Protein AF-A0A6P2XTN7-F1 (afdb_monomer)

Structure (mmCIF, N/CA/C/O backbone):
data_AF-A0A6P2XTN7-F1
#
_entry.id   AF-A0A6P2XTN7-F1
#
loop_
_atom_site.group_PDB
_atom_site.id
_atom_site.type_symbol
_atom_site.label_atom_id
_atom_site.label_alt_id
_atom_site.label_comp_id
_atom_site.label_asym_id
_atom_site.label_entity_id
_atom_site.label_seq_id
_atom_site.pdbx_PDB_ins_code
_atom_site.Cartn_x
_atom_site.Cartn_y
_atom_site.Cartn_z
_atom_site.occupancy
_atom_sit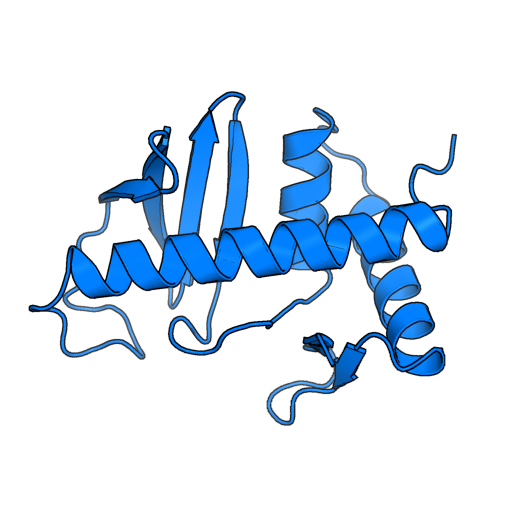e.B_iso_or_equiv
_atom_site.auth_seq_id
_atom_site.auth_comp_id
_atom_site.auth_asym_id
_atom_site.auth_atom_id
_atom_site.pdbx_PDB_model_num
ATOM 1 N N . MET A 1 1 ? 23.033 6.873 -8.590 1.00 44.41 1 MET A N 1
ATOM 2 C CA . MET A 1 1 ? 23.095 5.451 -9.003 1.00 44.41 1 MET A CA 1
ATOM 3 C C . MET A 1 1 ? 21.650 5.044 -9.211 1.00 44.41 1 MET A C 1
ATOM 5 O O . MET A 1 1 ? 20.922 5.198 -8.242 1.00 44.41 1 MET A O 1
ATOM 9 N N . PRO A 1 2 ? 21.196 4.665 -10.418 1.00 51.44 2 PRO A N 1
ATOM 10 C CA . PRO A 1 2 ? 19.772 4.425 -10.622 1.00 51.44 2 PRO A CA 1
ATOM 11 C C . PRO A 1 2 ? 19.396 3.177 -9.816 1.00 51.44 2 PRO A C 1
ATOM 13 O O . PRO A 1 2 ? 19.853 2.078 -10.123 1.00 51.44 2 PRO A O 1
ATOM 16 N N . LEU A 1 3 ? 18.641 3.364 -8.732 1.00 53.38 3 LEU A N 1
ATOM 17 C CA . LEU A 1 3 ? 18.201 2.300 -7.814 1.00 53.38 3 LEU A CA 1
ATOM 18 C C . LEU A 1 3 ? 17.262 1.286 -8.500 1.00 53.38 3 LEU A C 1
ATOM 20 O O . LEU A 1 3 ? 17.000 0.207 -7.968 1.00 53.38 3 LEU A O 1
ATOM 24 N N . LEU A 1 4 ? 16.810 1.613 -9.712 1.00 59.41 4 LEU A N 1
ATOM 25 C CA . LEU A 1 4 ? 15.792 0.921 -10.491 1.00 59.41 4 LEU A CA 1
ATOM 26 C C . LEU A 1 4 ? 16.395 0.223 -11.720 1.00 59.41 4 LEU A C 1
ATOM 28 O O . LEU A 1 4 ? 16.004 0.461 -12.858 1.00 59.41 4 LEU A O 1
ATOM 32 N N . ILE A 1 5 ? 17.371 -0.660 -11.508 1.00 57.78 5 ILE A N 1
ATOM 33 C CA . ILE A 1 5 ? 17.686 -1.674 -12.524 1.00 57.78 5 ILE A CA 1
ATOM 34 C C . ILE A 1 5 ? 16.483 -2.636 -12.565 1.00 57.78 5 ILE A C 1
ATOM 36 O O . ILE A 1 5 ? 15.971 -3.011 -11.521 1.00 57.78 5 ILE A O 1
ATOM 40 N N . HIS A 1 6 ? 15.992 -3.056 -13.734 1.00 55.59 6 HIS A N 1
ATOM 41 C CA . HIS A 1 6 ? 14.718 -3.801 -13.838 1.00 55.59 6 HIS A CA 1
ATOM 42 C C . HIS A 1 6 ? 14.570 -5.009 -12.882 1.00 55.59 6 HIS A C 1
ATOM 44 O O . HIS A 1 6 ? 13.487 -5.230 -12.337 1.00 55.59 6 HIS A O 1
ATOM 50 N N . GLU A 1 7 ? 15.646 -5.763 -12.621 1.00 57.00 7 GLU A N 1
ATOM 51 C CA . GLU A 1 7 ? 15.629 -6.866 -11.645 1.00 57.00 7 GLU A CA 1
ATOM 52 C C . GLU A 1 7 ? 15.461 -6.389 -10.190 1.00 57.00 7 GLU A C 1
ATOM 54 O O . GLU A 1 7 ? 14.824 -7.079 -9.392 1.00 57.00 7 GLU A O 1
ATOM 59 N N . SER A 1 8 ? 15.967 -5.203 -9.827 1.00 78.81 8 SER A N 1
ATOM 60 C CA . SER A 1 8 ? 15.715 -4.616 -8.505 1.00 78.81 8 SER A CA 1
ATOM 61 C C . SER A 1 8 ? 14.269 -4.138 -8.377 1.00 78.81 8 SER A C 1
ATOM 63 O O . SER A 1 8 ? 13.658 -4.347 -7.329 1.00 78.81 8 SER A O 1
ATOM 65 N N . PHE A 1 9 ? 13.676 -3.593 -9.445 1.00 88.19 9 PHE A N 1
ATOM 66 C CA . PHE A 1 9 ? 12.298 -3.100 -9.399 1.00 88.19 9 PHE A CA 1
ATOM 67 C C . PHE A 1 9 ? 11.252 -4.214 -9.281 1.00 88.19 9 PHE A C 1
ATOM 69 O O . PHE A 1 9 ? 10.329 -4.101 -8.478 1.00 88.19 9 PHE A O 1
ATOM 76 N N . SER A 1 10 ? 11.403 -5.319 -10.020 1.00 90.56 10 SER A N 1
ATOM 77 C CA . SER A 1 10 ? 10.471 -6.451 -9.907 1.00 90.56 10 SER A CA 1
ATOM 78 C C . SER A 1 10 ? 10.438 -7.007 -8.481 1.00 90.56 10 SER A C 1
ATOM 80 O O . SER A 1 10 ? 9.365 -7.249 -7.933 1.00 90.56 10 SER A O 1
ATOM 82 N N . ASN A 1 11 ? 11.604 -7.166 -7.847 1.00 92.31 11 ASN A N 1
ATOM 83 C CA . ASN A 1 11 ? 11.682 -7.619 -6.458 1.00 92.31 11 ASN A CA 1
ATOM 84 C C . ASN A 1 11 ? 11.015 -6.627 -5.495 1.00 92.31 11 ASN A C 1
ATOM 86 O O . ASN A 1 11 ? 10.264 -7.051 -4.619 1.00 92.31 11 ASN A O 1
ATOM 90 N N . LEU A 1 12 ? 11.223 -5.321 -5.698 1.00 93.44 12 LEU A N 1
ATOM 91 C CA . LEU A 1 12 ? 10.559 -4.272 -4.918 1.00 93.44 12 LEU A CA 1
ATOM 92 C C . LEU A 1 12 ? 9.033 -4.311 -5.065 1.00 93.44 12 LEU A C 1
ATOM 94 O O . LEU A 1 12 ? 8.326 -4.178 -4.069 1.00 93.44 12 LEU A O 1
ATOM 98 N N . LEU A 1 13 ? 8.514 -4.543 -6.275 1.00 94.94 13 LEU A N 1
ATOM 99 C CA . LEU A 1 13 ? 7.076 -4.701 -6.508 1.00 94.94 13 LEU A CA 1
ATOM 100 C C . LEU A 1 13 ? 6.506 -5.908 -5.760 1.00 94.94 13 LEU A C 1
ATOM 102 O O . LEU A 1 13 ? 5.489 -5.779 -5.079 1.00 94.94 13 LEU A O 1
ATOM 106 N N . HIS A 1 14 ? 7.156 -7.070 -5.873 1.00 95.69 14 HIS A N 1
ATOM 107 C CA . HIS A 1 14 ? 6.732 -8.279 -5.166 1.00 95.69 14 HIS A CA 1
ATOM 108 C C . HIS A 1 14 ? 6.746 -8.078 -3.649 1.00 95.69 14 HIS A C 1
ATOM 110 O O . HIS A 1 14 ? 5.811 -8.496 -2.966 1.00 95.69 14 HIS A O 1
ATOM 116 N N . GLU A 1 15 ? 7.775 -7.416 -3.125 1.00 95.12 15 GLU A N 1
ATOM 117 C CA . GLU A 1 15 ? 7.888 -7.118 -1.701 1.00 95.12 15 GLU A CA 1
ATOM 118 C C . GLU A 1 15 ? 6.787 -6.164 -1.224 1.00 95.12 15 GLU A C 1
ATOM 120 O O . GLU A 1 15 ? 6.090 -6.476 -0.255 1.00 95.12 15 GLU A O 1
ATOM 125 N N . TYR A 1 16 ? 6.580 -5.048 -1.932 1.00 96.19 16 TYR A N 1
ATOM 126 C CA . TYR A 1 16 ? 5.511 -4.095 -1.635 1.00 96.19 16 TYR A CA 1
ATOM 127 C C . TYR A 1 16 ? 4.143 -4.784 -1.636 1.00 96.19 16 TYR A C 1
ATOM 129 O O . TYR A 1 16 ? 3.388 -4.656 -0.675 1.00 96.19 16 TYR A O 1
ATOM 137 N N . VAL A 1 17 ? 3.827 -5.553 -2.682 1.00 96.50 17 VAL A N 1
ATOM 138 C CA . VAL A 1 17 ? 2.530 -6.230 -2.826 1.00 96.50 17 VAL A CA 1
ATOM 139 C C . VAL A 1 17 ? 2.313 -7.290 -1.746 1.00 96.50 17 VAL A C 1
ATOM 141 O O . VAL A 1 17 ? 1.206 -7.405 -1.208 1.00 96.50 17 VAL A O 1
ATOM 144 N N . ALA A 1 18 ? 3.351 -8.055 -1.399 1.00 96.38 18 ALA A N 1
ATOM 145 C CA . ALA A 1 18 ? 3.269 -9.036 -0.323 1.00 96.38 18 ALA A CA 1
ATOM 146 C C . ALA A 1 18 ? 2.968 -8.351 1.017 1.00 96.38 18 ALA A C 1
ATOM 148 O O . ALA A 1 18 ? 2.057 -8.764 1.737 1.00 96.38 18 ALA A O 1
ATOM 149 N N . LEU A 1 19 ? 3.684 -7.267 1.324 1.00 96.06 19 LEU A N 1
ATOM 150 C CA . LEU A 1 19 ? 3.494 -6.512 2.555 1.00 96.06 19 LEU A CA 1
ATOM 151 C C . LEU A 1 19 ? 2.125 -5.817 2.603 1.00 96.06 19 LEU A C 1
ATOM 153 O O . LEU A 1 19 ? 1.417 -5.933 3.602 1.00 96.06 19 LEU A O 1
ATOM 157 N N . GLN A 1 20 ? 1.716 -5.169 1.509 1.00 96.81 20 GLN A N 1
ATOM 158 C CA . GLN A 1 20 ? 0.383 -4.588 1.334 1.00 96.81 20 GLN A CA 1
ATOM 159 C C . GLN A 1 20 ? -0.704 -5.623 1.641 1.00 96.81 20 GLN A C 1
ATOM 161 O O . GLN A 1 20 ? -1.607 -5.360 2.436 1.00 96.81 20 GLN A O 1
ATOM 166 N N . SER A 1 21 ? -0.584 -6.821 1.065 1.00 96.81 21 SER A N 1
ATOM 167 C CA . SER A 1 21 ? -1.581 -7.877 1.224 1.00 96.81 21 SER A CA 1
ATOM 168 C C . SER A 1 21 ? -1.711 -8.332 2.676 1.00 96.81 21 SER A C 1
ATOM 170 O O . SER A 1 21 ? -2.837 -8.434 3.169 1.00 96.81 21 SER A O 1
ATOM 172 N N . ILE A 1 22 ? -0.585 -8.524 3.370 1.00 97.12 22 ILE A N 1
ATOM 173 C CA . ILE A 1 22 ? -0.556 -8.899 4.791 1.00 97.12 22 ILE A CA 1
ATOM 174 C C . ILE A 1 22 ? -1.196 -7.803 5.654 1.00 97.12 22 ILE A C 1
ATOM 176 O O . ILE A 1 22 ? -2.027 -8.096 6.514 1.00 97.12 22 ILE A O 1
ATOM 180 N N . LEU A 1 23 ? -0.851 -6.535 5.419 1.00 97.81 23 LEU A N 1
ATOM 181 C CA . LEU A 1 23 ? -1.378 -5.410 6.198 1.00 97.81 23 LEU A CA 1
ATOM 182 C C . LEU A 1 23 ? -2.884 -5.229 6.011 1.00 97.81 23 LEU A C 1
ATOM 184 O O . LEU A 1 23 ? -3.608 -5.011 6.981 1.00 97.81 23 LEU A O 1
ATOM 188 N N . GLN A 1 24 ? -3.374 -5.377 4.781 1.00 97.50 24 GLN A N 1
ATOM 189 C CA . GLN A 1 24 ? -4.806 -5.364 4.495 1.00 97.50 24 GLN A CA 1
ATOM 190 C C . GLN A 1 24 ? -5.536 -6.513 5.209 1.00 97.50 24 GLN A C 1
ATOM 192 O O . GLN A 1 24 ? -6.624 -6.296 5.737 1.00 97.50 24 GLN A O 1
ATOM 197 N N . ASP A 1 25 ? -4.961 -7.722 5.247 1.00 97.31 25 ASP A N 1
ATOM 198 C CA . ASP A 1 25 ? -5.578 -8.861 5.946 1.00 97.31 25 ASP A CA 1
ATOM 199 C C . ASP A 1 25 ? -5.682 -8.604 7.451 1.00 97.31 25 ASP A C 1
ATOM 201 O O . ASP A 1 25 ? -6.744 -8.802 8.049 1.00 97.31 25 ASP A O 1
ATOM 205 N N . GLU A 1 26 ? -4.613 -8.098 8.067 1.00 97.94 26 GLU A N 1
ATOM 206 C CA . GLU A 1 26 ? -4.618 -7.783 9.496 1.00 97.94 26 GLU A CA 1
ATOM 207 C C . GLU A 1 26 ? -5.518 -6.581 9.824 1.00 97.94 26 GLU A C 1
ATOM 209 O O . GLU A 1 26 ? -6.172 -6.581 10.870 1.00 97.94 26 GLU A O 1
ATOM 214 N N . LEU A 1 27 ? -5.661 -5.598 8.926 1.00 97.88 27 LEU A N 1
ATOM 215 C CA . LEU A 1 27 ? -6.640 -4.515 9.074 1.00 97.88 27 LEU A CA 1
ATOM 216 C C . LEU A 1 27 ? -8.075 -5.054 9.078 1.00 97.88 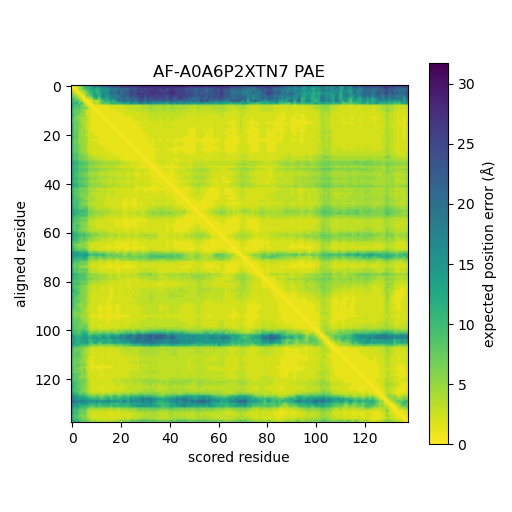27 LEU A C 1
ATOM 218 O O . LEU A 1 27 ? -8.837 -4.757 9.997 1.00 97.88 27 LEU A O 1
ATOM 222 N N . ILE A 1 28 ? -8.433 -5.878 8.089 1.00 96.69 28 ILE A N 1
ATOM 223 C CA . ILE A 1 28 ? -9.779 -6.457 7.966 1.00 96.69 28 ILE A CA 1
ATOM 224 C C . ILE A 1 28 ? -10.106 -7.322 9.187 1.00 96.69 28 ILE A C 1
ATOM 226 O O . ILE A 1 28 ? -11.190 -7.219 9.761 1.00 96.69 28 ILE A O 1
ATOM 230 N N . LYS A 1 29 ? -9.152 -8.145 9.624 1.00 96.50 29 LYS A N 1
ATOM 231 C CA . LYS A 1 29 ? -9.300 -9.030 10.783 1.00 96.50 29 LYS A CA 1
ATOM 232 C C . LYS A 1 29 ? -9.446 -8.264 12.097 1.00 96.50 29 LYS A C 1
ATOM 234 O O . LYS A 1 29 ? -10.320 -8.593 12.897 1.00 96.50 29 LYS A O 1
ATOM 239 N N . SER A 1 30 ? -8.610 -7.251 12.328 1.00 96.44 30 SER A N 1
ATOM 240 C CA . SER A 1 30 ? -8.666 -6.421 13.543 1.00 96.44 30 SER A CA 1
ATOM 241 C C . SER A 1 30 ? -9.918 -5.542 13.602 1.00 96.44 30 SER A C 1
ATOM 243 O O . SER A 1 30 ? -10.376 -5.204 14.692 1.00 96.44 30 SER A O 1
ATOM 245 N N . HIS A 1 31 ? -10.514 -5.234 12.447 1.00 96.44 31 HIS A N 1
ATOM 246 C CA . HIS A 1 31 ? -11.682 -4.367 12.317 1.00 96.44 31 HIS A CA 1
ATOM 247 C C . HIS A 1 31 ? -12.879 -5.087 11.685 1.00 96.44 31 HIS A C 1
ATOM 249 O O . HIS A 1 31 ? -13.613 -4.506 10.891 1.00 96.44 31 HIS A O 1
ATOM 255 N N . ALA A 1 32 ? -13.146 -6.332 12.091 1.00 94.31 32 ALA A N 1
ATOM 256 C CA . ALA A 1 32 ? -14.253 -7.141 11.561 1.00 94.31 32 ALA A CA 1
ATOM 257 C C . ALA A 1 32 ? -15.659 -6.516 11.735 1.00 94.31 32 ALA A C 1
ATOM 259 O O . ALA A 1 32 ? -16.624 -6.977 11.129 1.00 94.31 32 ALA A O 1
ATOM 260 N N . ALA A 1 33 ? -15.791 -5.481 12.573 1.00 95.62 33 ALA A N 1
ATOM 261 C CA . ALA A 1 33 ? -17.028 -4.724 12.757 1.00 95.62 33 ALA A CA 1
ATOM 262 C C . ALA A 1 33 ? -17.271 -3.644 11.681 1.00 95.62 33 ALA A C 1
ATOM 264 O O . ALA A 1 33 ? -18.400 -3.162 11.582 1.00 95.62 33 ALA A O 1
ATOM 265 N N . VAL A 1 34 ? -16.247 -3.272 10.900 1.00 96.31 34 VAL A N 1
ATOM 266 C CA . VAL A 1 34 ? -16.344 -2.304 9.795 1.00 96.31 34 VAL A CA 1
ATOM 267 C C . VAL A 1 34 ? -17.199 -2.893 8.680 1.00 96.31 34 VAL A C 1
ATOM 269 O O . VAL A 1 34 ? -16.983 -4.020 8.224 1.00 96.31 34 VAL A O 1
ATOM 272 N N . LYS A 1 35 ? -18.188 -2.119 8.244 1.00 95.38 35 LYS A N 1
ATOM 273 C CA . LYS A 1 35 ? -19.145 -2.484 7.196 1.00 95.38 35 LYS A CA 1
ATOM 274 C C . LYS A 1 35 ? -18.924 -1.674 5.930 1.00 95.38 35 LYS A C 1
ATOM 276 O O . LYS A 1 35 ? -19.164 -2.191 4.841 1.00 95.38 35 LYS A O 1
ATOM 281 N N . ASP A 1 36 ? -18.477 -0.429 6.060 1.00 94.62 36 ASP A N 1
ATOM 282 C CA . ASP A 1 36 ? -18.273 0.473 4.933 1.00 94.62 36 ASP A CA 1
ATOM 283 C C . ASP A 1 36 ? -16.810 0.477 4.480 1.00 94.62 36 ASP A C 1
ATOM 285 O O . ASP A 1 36 ? -16.058 1.423 4.697 1.00 94.62 36 ASP A O 1
ATOM 289 N N . TRP A 1 37 ? -16.399 -0.594 3.803 1.00 94.12 37 TRP A N 1
ATOM 290 C CA . TRP A 1 37 ? -15.049 -0.709 3.237 1.00 94.12 37 TRP A CA 1
ATOM 291 C C . TRP A 1 37 ? -14.815 0.160 1.994 1.00 94.12 37 TRP A C 1
ATOM 293 O O . TRP A 1 37 ? -13.690 0.242 1.509 1.00 94.12 37 TRP A O 1
ATOM 303 N N . VAL A 1 38 ? -15.860 0.800 1.461 1.00 91.56 38 VAL A N 1
ATOM 304 C CA . VAL A 1 38 ? -15.753 1.658 0.275 1.00 91.56 38 VAL A CA 1
ATOM 305 C C . VAL A 1 38 ? -15.365 3.074 0.678 1.00 91.56 38 VAL A C 1
ATOM 307 O O . VAL A 1 38 ? -14.442 3.638 0.095 1.00 91.56 38 VAL A O 1
ATOM 310 N N . TYR A 1 39 ? -16.042 3.643 1.679 1.00 92.75 39 TYR A N 1
ATOM 311 C CA . TYR A 1 39 ? -15.789 5.014 2.134 1.00 92.75 39 TYR A CA 1
ATOM 312 C C . TYR A 1 39 ? -15.097 5.092 3.496 1.00 92.75 39 TYR A C 1
ATOM 314 O O . TYR A 1 39 ? -14.714 6.182 3.929 1.00 92.75 39 TYR A O 1
ATOM 322 N N . LEU A 1 40 ? -14.914 3.952 4.169 1.00 95.00 40 LEU A N 1
ATOM 323 C CA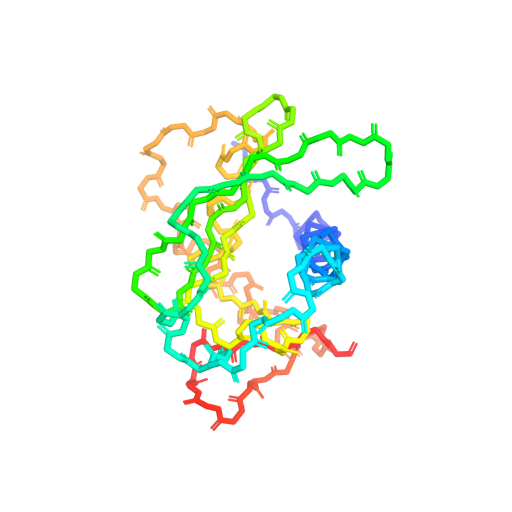 . LEU A 1 40 ? -14.223 3.825 5.451 1.00 95.00 40 LEU A CA 1
ATOM 324 C C . LEU A 1 40 ? -14.818 4.734 6.539 1.00 95.00 40 LEU A C 1
ATOM 326 O O . LEU A 1 40 ? -14.094 5.248 7.396 1.00 95.00 40 LEU A O 1
ATOM 330 N N . THR A 1 41 ? -16.131 4.981 6.494 1.00 94.38 41 THR A N 1
ATOM 331 C CA . THR A 1 41 ? -16.792 5.932 7.403 1.00 94.38 41 THR A CA 1
ATOM 332 C C . THR A 1 41 ? -16.853 5.434 8.845 1.00 94.38 41 THR A C 1
ATOM 334 O O . THR A 1 41 ? -16.847 6.248 9.769 1.00 94.38 41 THR A O 1
ATOM 337 N N . ASP A 1 42 ? -16.855 4.115 9.041 1.00 95.75 42 ASP A N 1
ATOM 338 C CA . ASP A 1 42 ? -16.884 3.434 10.336 1.00 95.75 42 ASP A CA 1
ATOM 339 C C . ASP A 1 42 ? -15.528 2.832 10.755 1.00 95.75 42 ASP A C 1
ATOM 341 O O . ASP A 1 42 ? -15.414 2.282 11.852 1.00 95.75 42 ASP A O 1
ATOM 345 N N . LEU A 1 43 ? -14.475 2.995 9.942 1.00 97.44 43 LEU A N 1
ATOM 346 C CA . LEU A 1 43 ? -13.100 2.661 10.326 1.00 97.44 43 LEU A CA 1
ATOM 347 C C . LEU A 1 43 ? -12.498 3.789 11.198 1.00 97.44 43 LEU A C 1
ATOM 349 O O . LEU A 1 43 ? -12.549 4.966 10.806 1.00 97.44 43 LEU A O 1
ATOM 353 N N . PRO A 1 44 ? -11.873 3.475 12.354 1.00 97.06 44 PRO A N 1
ATOM 354 C CA . PRO A 1 44 ? -11.199 4.475 13.178 1.00 97.06 44 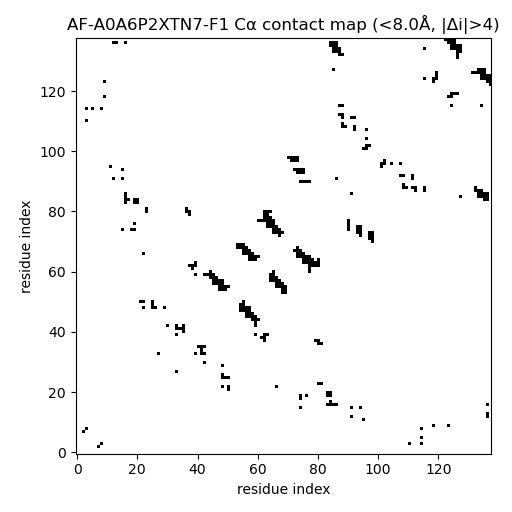PRO A CA 1
ATOM 355 C C . PRO A 1 44 ? -10.162 5.273 12.385 1.00 97.06 44 PRO A C 1
ATOM 357 O O . PRO A 1 44 ? -9.472 4.735 11.521 1.00 97.06 44 PRO A O 1
ATOM 360 N N . ARG A 1 45 ? -10.025 6.571 12.691 1.00 97.50 45 ARG A N 1
ATOM 361 C CA . ARG A 1 45 ? -9.075 7.444 11.978 1.00 97.50 45 ARG A CA 1
ATOM 362 C C . ARG A 1 45 ? -7.618 7.017 12.176 1.00 97.50 45 ARG A C 1
ATOM 364 O O . ARG A 1 45 ? -6.809 7.202 11.276 1.00 97.50 45 ARG A O 1
ATOM 371 N N . HIS A 1 46 ? -7.306 6.455 13.337 1.00 98.06 46 HIS A N 1
ATOM 372 C CA . HIS A 1 46 ? -5.987 5.948 13.686 1.00 98.06 46 HIS A CA 1
ATOM 373 C C . HIS A 1 46 ? -6.141 4.637 14.446 1.00 98.06 46 HIS A C 1
ATOM 375 O O . HIS A 1 46 ? -7.120 4.456 15.175 1.00 98.06 46 HIS A O 1
ATOM 381 N N . GLY A 1 47 ? -5.156 3.764 14.306 1.00 97.44 47 GLY A N 1
ATOM 382 C CA . GLY A 1 47 ? -5.054 2.526 15.061 1.00 97.44 47 GLY A CA 1
ATOM 383 C C . GLY A 1 47 ? -3.742 1.827 14.745 1.00 97.44 47 GLY A C 1
ATOM 384 O O . GLY A 1 47 ? -2.838 2.424 14.159 1.00 97.44 47 GLY A O 1
ATOM 385 N N . CYS A 1 48 ? -3.638 0.560 15.121 1.00 97.62 48 CYS A N 1
ATOM 386 C CA . CYS A 1 48 ? -2.501 -0.271 14.764 1.00 9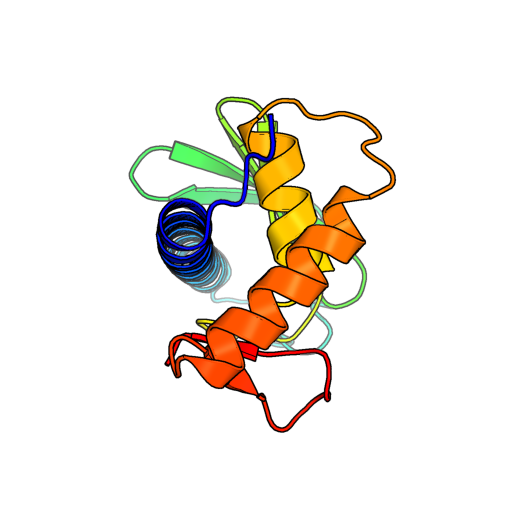7.62 48 CYS A CA 1
ATOM 387 C C . CYS A 1 48 ? -2.942 -1.696 14.426 1.00 97.62 48 CYS A C 1
ATOM 389 O O . CYS A 1 48 ? -4.012 -2.151 14.835 1.00 97.62 48 CYS A O 1
ATOM 391 N N . VAL A 1 49 ? -2.103 -2.388 13.662 1.00 97.56 49 VAL A N 1
ATOM 392 C CA . VAL A 1 49 ? -2.223 -3.812 13.341 1.00 97.56 49 VAL A CA 1
ATOM 393 C C . VAL A 1 49 ? -0.886 -4.498 13.605 1.00 97.56 49 VAL A C 1
ATOM 395 O O . VAL A 1 49 ? 0.159 -3.848 13.614 1.00 97.56 49 VAL A O 1
ATOM 398 N N . THR A 1 50 ? -0.896 -5.811 13.818 1.00 96.44 50 THR A N 1
ATOM 399 C CA . THR A 1 50 ? 0.338 -6.595 13.953 1.00 96.44 50 THR A CA 1
ATOM 400 C C . THR A 1 50 ? 0.480 -7.514 12.753 1.00 96.44 50 THR A C 1
ATOM 402 O O . THR A 1 50 ? -0.325 -8.422 12.580 1.00 96.44 50 THR A O 1
ATOM 405 N N . ALA A 1 51 ? 1.520 -7.302 11.952 1.00 93.81 51 ALA A N 1
ATOM 406 C CA . ALA A 1 51 ? 1.832 -8.089 10.766 1.00 93.81 51 ALA A CA 1
ATOM 407 C C . ALA A 1 51 ? 3.211 -8.731 10.931 1.00 93.81 51 ALA A C 1
ATOM 409 O O . ALA A 1 51 ? 4.190 -8.042 11.206 1.00 93.81 51 ALA A O 1
ATOM 410 N N . SER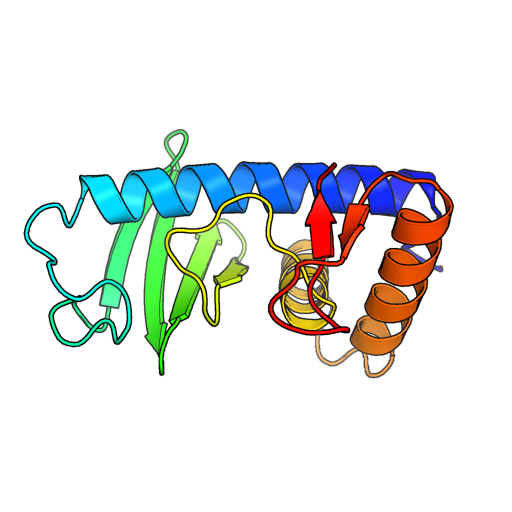 A 1 52 ? 3.292 -10.058 10.797 1.00 89.44 52 SER A N 1
ATOM 411 C CA . SER A 1 52 ? 4.553 -10.815 10.920 1.00 89.44 52 SER A CA 1
ATOM 412 C C . SER A 1 52 ? 5.339 -10.539 12.215 1.00 89.44 52 SER A C 1
ATOM 414 O O . SER A 1 52 ? 6.565 -10.560 12.222 1.00 89.44 52 SER A O 1
ATOM 416 N N . GLY A 1 53 ? 4.637 -10.268 13.320 1.00 90.56 53 GLY A N 1
ATOM 417 C CA . GLY A 1 53 ? 5.250 -9.950 14.616 1.00 90.56 53 GLY A CA 1
ATOM 418 C C . GLY A 1 53 ? 5.685 -8.490 14.789 1.00 90.56 53 GLY A C 1
ATOM 419 O O . GLY A 1 53 ? 6.141 -8.135 15.871 1.00 90.56 53 GLY A O 1
ATOM 420 N N . VAL A 1 54 ? 5.496 -7.643 13.774 1.00 94.06 54 VAL A N 1
ATOM 421 C CA . VAL A 1 54 ? 5.810 -6.209 13.800 1.00 94.06 54 VAL A CA 1
ATOM 422 C C . VAL A 1 54 ? 4.525 -5.403 13.965 1.00 94.06 54 VAL A C 1
ATOM 424 O O . VAL A 1 54 ? 3.495 -5.731 13.371 1.00 94.06 54 VAL A O 1
ATOM 427 N N . THR A 1 55 ? 4.572 -4.343 14.773 1.00 96.12 55 THR A N 1
ATOM 428 C CA . THR A 1 55 ? 3.444 -3.411 14.911 1.00 96.12 55 THR A CA 1
ATOM 429 C C . THR A 1 55 ? 3.502 -2.357 13.816 1.00 96.12 55 THR A C 1
ATOM 431 O O . THR A 1 55 ? 4.534 -1.726 13.617 1.00 96.12 55 THR A O 1
ATOM 434 N N . TRP A 1 56 ? 2.372 -2.145 13.152 1.00 98.00 56 TRP A N 1
ATOM 435 C CA . TRP A 1 56 ? 2.182 -1.108 12.150 1.00 98.00 56 TRP A CA 1
ATOM 436 C C . TRP A 1 56 ? 1.109 -0.151 12.631 1.00 98.00 56 TRP A C 1
ATOM 438 O O . TRP A 1 56 ? -0.025 -0.562 12.887 1.00 98.00 56 TRP A O 1
ATOM 448 N N . ASN A 1 57 ? 1.454 1.124 12.745 1.00 98.12 57 ASN A N 1
ATOM 449 C CA . ASN A 1 57 ? 0.459 2.163 12.952 1.00 98.12 57 ASN A CA 1
ATOM 450 C C . ASN A 1 57 ? -0.235 2.425 11.623 1.00 98.12 57 ASN A C 1
ATOM 452 O O . ASN A 1 57 ? 0.390 2.356 10.568 1.00 98.12 57 ASN A O 1
ATOM 456 N N . TYR A 1 58 ? -1.522 2.741 11.660 1.00 98.19 58 TYR A N 1
ATOM 457 C CA . TYR A 1 58 ? -2.223 3.187 10.472 1.00 98.19 58 TYR A CA 1
ATOM 458 C C . TYR A 1 58 ? -2.938 4.509 10.711 1.00 98.19 58 TYR A C 1
ATOM 460 O O . TYR A 1 58 ? -3.414 4.816 11.810 1.00 98.19 58 TYR A O 1
ATOM 468 N N . SER A 1 59 ? -3.045 5.288 9.641 1.00 98.00 59 SER A N 1
ATOM 469 C CA . SER A 1 59 ? -3.894 6.467 9.577 1.00 98.00 59 SER A CA 1
ATOM 470 C C . SER A 1 59 ? -4.823 6.359 8.376 1.00 98.00 59 SER A C 1
ATOM 472 O O . SER A 1 59 ? -4.399 6.122 7.247 1.00 98.00 59 SER A O 1
ATOM 474 N N . ARG A 1 60 ? -6.121 6.507 8.631 1.00 97.25 60 ARG A N 1
ATOM 475 C CA . ARG A 1 60 ? -7.139 6.583 7.590 1.00 97.25 60 ARG A CA 1
ATOM 476 C C . ARG A 1 60 ? -7.187 8.002 7.037 1.00 97.25 60 ARG A C 1
ATOM 478 O O . ARG A 1 60 ? -7.295 8.970 7.798 1.00 97.25 60 ARG A O 1
ATOM 485 N N . HIS A 1 61 ? -7.206 8.124 5.718 1.00 94.81 61 HIS A N 1
ATOM 486 C CA . HIS A 1 61 ? -7.379 9.385 5.001 1.00 94.81 61 HIS A CA 1
ATOM 487 C C . HIS A 1 61 ? -8.244 9.141 3.765 1.00 94.81 61 HIS A C 1
ATOM 489 O O . HIS A 1 61 ? -8.134 8.097 3.142 1.00 94.81 61 HIS A O 1
ATOM 495 N N . GLY A 1 62 ? -9.156 10.061 3.431 1.00 92.38 62 GLY A N 1
ATOM 496 C CA . GLY A 1 62 ? -10.055 9.886 2.282 1.00 92.38 62 GLY A CA 1
ATOM 497 C C . GLY A 1 62 ? -10.695 8.487 2.218 1.00 92.38 62 GLY A C 1
ATOM 498 O O . GLY A 1 62 ? -11.416 8.098 3.139 1.00 92.38 62 GLY A O 1
ATOM 499 N N . LEU A 1 63 ? -10.390 7.757 1.137 1.00 92.75 63 LEU A N 1
ATOM 500 C CA . LEU A 1 63 ? -10.830 6.380 0.850 1.00 92.75 63 LEU A CA 1
ATOM 501 C C . LEU A 1 63 ? -9.742 5.326 1.128 1.00 92.75 63 LEU A C 1
ATOM 503 O O . LEU A 1 63 ? -9.844 4.186 0.673 1.00 92.75 63 LEU A O 1
ATOM 507 N N . GLY A 1 64 ? -8.685 5.719 1.830 1.00 95.44 64 GLY A N 1
ATOM 508 C CA . GLY A 1 64 ? -7.466 4.956 1.972 1.00 95.44 64 GLY A CA 1
ATOM 509 C C . GLY A 1 64 ? -6.911 4.888 3.385 1.00 95.44 64 GLY A C 1
ATOM 510 O O . GLY A 1 64 ? -7.431 5.467 4.346 1.00 95.44 64 GLY A O 1
ATOM 511 N N . VAL A 1 65 ? -5.834 4.121 3.494 1.00 97.50 65 VAL A N 1
ATOM 512 C CA . VAL A 1 65 ? -5.106 3.861 4.727 1.00 97.50 65 VAL A CA 1
ATOM 513 C C . VAL A 1 65 ? -3.613 3.902 4.430 1.00 97.50 65 VAL A C 1
ATOM 515 O O . VAL A 1 65 ? -3.121 3.173 3.571 1.00 97.50 65 VAL A O 1
ATOM 518 N N . ARG A 1 66 ? -2.899 4.728 5.194 1.00 97.94 66 ARG A N 1
ATOM 519 C CA . ARG A 1 66 ? -1.439 4.757 5.247 1.00 97.94 66 ARG A CA 1
ATOM 520 C C . ARG A 1 66 ? -0.982 3.925 6.430 1.00 97.94 66 ARG A C 1
ATOM 522 O O . ARG A 1 66 ? -1.372 4.236 7.558 1.00 97.94 66 ARG A O 1
ATOM 529 N N . PHE A 1 67 ? -0.164 2.913 6.186 1.00 98.12 67 PHE A N 1
ATOM 530 C CA . PHE A 1 67 ? 0.517 2.152 7.228 1.00 98.12 67 PHE A CA 1
ATOM 531 C C . PHE A 1 67 ? 1.949 2.650 7.396 1.00 98.12 67 PHE A C 1
ATOM 533 O O . PHE A 1 67 ? 2.620 2.948 6.411 1.00 98.12 67 PHE A O 1
ATOM 540 N N . GLU A 1 68 ? 2.409 2.691 8.639 1.00 97.69 68 GLU A N 1
ATOM 541 C CA . GLU A 1 68 ? 3.761 3.072 9.032 1.00 97.69 68 GLU A CA 1
ATOM 542 C C . GLU A 1 68 ? 4.306 2.022 10.005 1.00 97.69 68 GLU A C 1
ATOM 544 O O . GLU A 1 68 ? 3.708 1.756 11.056 1.00 97.69 68 GLU A O 1
ATOM 549 N N . GLY A 1 69 ? 5.395 1.371 9.602 1.00 93.44 69 GLY A N 1
ATOM 550 C CA . GLY A 1 69 ? 6.036 0.285 10.337 1.00 93.44 69 GLY A CA 1
ATOM 551 C C . GLY A 1 69 ? 7.313 0.722 11.046 1.00 93.44 69 GLY A C 1
ATOM 552 O O . GLY A 1 69 ? 7.603 1.907 11.206 1.00 93.44 69 GLY A O 1
ATOM 553 N N . GLU A 1 70 ? 8.109 -0.262 11.460 1.00 85.81 70 GLU A N 1
ATOM 554 C CA . GLU A 1 70 ? 9.469 -0.011 11.943 1.00 85.81 70 GLU A CA 1
ATOM 555 C C . GLU A 1 70 ? 10.330 0.653 10.855 1.00 85.81 70 GLU A C 1
ATOM 557 O O . GLU A 1 70 ? 10.124 0.435 9.659 1.00 85.81 70 GLU A O 1
ATOM 562 N N . ASN A 1 71 ? 11.301 1.468 11.280 1.00 85.00 71 ASN A N 1
ATOM 563 C CA . ASN A 1 71 ? 12.179 2.258 10.404 1.00 85.00 71 ASN A CA 1
ATOM 564 C C . ASN A 1 71 ? 11.422 3.172 9.425 1.00 85.00 71 ASN A C 1
ATOM 566 O O . ASN A 1 71 ? 11.890 3.410 8.318 1.00 85.00 71 ASN A O 1
ATOM 570 N N . SER A 1 72 ? 10.239 3.655 9.819 1.00 89.44 72 SER A N 1
ATOM 571 C CA . SER A 1 72 ? 9.429 4.595 9.034 1.00 89.44 72 SER A CA 1
ATOM 572 C C . SER A 1 72 ? 9.008 4.077 7.653 1.00 89.44 72 SER A C 1
ATOM 574 O O . SER A 1 72 ? 8.630 4.874 6.798 1.00 89.44 72 SER A O 1
ATOM 576 N N . ILE A 1 73 ? 9.037 2.755 7.423 1.00 94.31 73 ILE A N 1
ATOM 577 C CA . ILE A 1 73 ? 8.571 2.160 6.165 1.00 94.31 73 ILE A CA 1
ATOM 578 C C . ILE A 1 73 ? 7.081 2.455 6.002 1.00 94.31 73 ILE A C 1
ATOM 580 O O . ILE A 1 73 ? 6.278 2.181 6.899 1.00 94.31 73 ILE A O 1
ATOM 584 N N . ILE A 1 74 ? 6.712 2.966 4.831 1.00 96.12 74 ILE A N 1
ATOM 585 C CA . ILE A 1 74 ? 5.354 3.385 4.503 1.00 96.12 74 ILE A CA 1
ATOM 586 C C . ILE A 1 74 ? 4.750 2.443 3.471 1.00 96.12 74 ILE A C 1
ATOM 588 O O . ILE A 1 74 ? 5.323 2.192 2.414 1.00 96.12 74 ILE A O 1
ATOM 592 N N . VAL A 1 75 ? 3.542 1.962 3.758 1.00 97.25 75 VAL A N 1
ATOM 593 C CA . VAL A 1 75 ? 2.701 1.261 2.784 1.00 97.25 75 VAL A CA 1
ATOM 594 C C . VAL A 1 75 ? 1.405 2.035 2.632 1.00 97.25 75 VAL A C 1
ATOM 596 O O . VAL A 1 75 ? 0.570 2.072 3.535 1.00 97.25 75 VAL A O 1
ATOM 599 N N . GLU A 1 76 ? 1.247 2.669 1.476 1.00 95.75 76 GLU A N 1
ATOM 600 C CA . GLU A 1 76 ? 0.080 3.481 1.155 1.00 95.75 76 GLU A CA 1
ATOM 601 C C . GLU A 1 76 ? -0.959 2.673 0.373 1.00 95.75 76 GLU A C 1
ATOM 603 O O . GLU A 1 76 ? -0.634 1.969 -0.589 1.00 95.75 76 GLU A O 1
ATOM 608 N N . ILE A 1 77 ? -2.225 2.799 0.770 1.00 94.62 77 ILE A N 1
ATOM 609 C CA . ILE A 1 77 ? -3.380 2.226 0.080 1.00 94.62 77 ILE A CA 1
ATOM 610 C C . ILE A 1 77 ? -4.449 3.310 -0.013 1.00 94.62 77 ILE A C 1
ATOM 612 O O . ILE A 1 77 ? -5.373 3.352 0.791 1.00 94.62 77 ILE A O 1
ATOM 616 N N . HIS A 1 78 ? -4.344 4.192 -1.004 1.00 90.25 78 HIS A N 1
ATOM 617 C CA . HIS A 1 78 ? -5.207 5.376 -1.086 1.00 90.25 78 HIS A CA 1
ATOM 618 C C . HIS A 1 78 ? -6.653 5.093 -1.558 1.00 90.25 78 HIS A C 1
ATOM 620 O O . HIS A 1 78 ? -7.519 5.960 -1.442 1.00 90.25 78 HIS A O 1
ATOM 626 N N . ASN A 1 79 ? -6.921 3.906 -2.115 1.00 88.19 79 ASN A N 1
ATOM 627 C CA . ASN A 1 79 ? -8.242 3.410 -2.527 1.00 88.19 79 ASN A CA 1
ATOM 628 C C . ASN A 1 79 ? -8.225 1.874 -2.683 1.00 88.19 79 ASN A C 1
ATOM 630 O O . ASN A 1 79 ? -7.182 1.241 -2.510 1.00 88.19 79 ASN A O 1
ATOM 634 N N . HIS A 1 80 ? -9.376 1.284 -3.034 1.00 86.81 80 HIS A N 1
ATOM 635 C CA . HIS A 1 80 ? -9.520 -0.154 -3.302 1.00 86.81 80 HIS A CA 1
ATOM 636 C C . HIS A 1 80 ? -8.994 -1.036 -2.151 1.00 86.81 80 HIS A C 1
ATOM 638 O O . HIS A 1 80 ? -8.314 -2.028 -2.379 1.00 86.81 80 HIS A O 1
ATOM 644 N N . ILE A 1 81 ? -9.319 -0.687 -0.898 1.00 91.75 81 ILE A N 1
ATOM 645 C CA . ILE A 1 81 ? -8.744 -1.304 0.315 1.00 91.75 81 ILE A CA 1
ATOM 646 C C . ILE A 1 81 ? -8.899 -2.831 0.392 1.00 91.75 81 ILE A C 1
ATOM 648 O O . ILE A 1 81 ? -8.083 -3.493 1.024 1.00 91.75 81 ILE A O 1
ATOM 652 N N . LEU A 1 82 ? -9.937 -3.391 -0.238 1.00 93.00 82 LEU A N 1
ATOM 653 C CA . LEU A 1 82 ? -10.190 -4.835 -0.274 1.00 93.00 82 LEU A CA 1
ATOM 654 C C . LEU A 1 82 ? -9.494 -5.537 -1.445 1.00 93.00 82 LEU A C 1
ATOM 656 O O . LEU A 1 82 ? -9.425 -6.764 -1.472 1.00 93.00 82 LEU A O 1
ATOM 660 N N . GLU A 1 83 ? -9.001 -4.785 -2.425 1.00 92.50 83 GLU A N 1
ATOM 661 C CA . GLU A 1 83 ? -8.311 -5.346 -3.575 1.00 92.50 83 GLU A CA 1
ATOM 662 C C . GLU A 1 83 ? -6.831 -5.536 -3.266 1.00 92.50 83 GLU A C 1
ATOM 664 O O . GLU A 1 83 ? -6.128 -4.617 -2.848 1.00 92.50 83 GLU A O 1
ATOM 669 N N . LYS A 1 84 ? -6.362 -6.760 -3.492 1.00 92.56 84 LYS A N 1
ATOM 670 C CA . LYS A 1 84 ? -4.963 -7.140 -3.321 1.00 92.56 84 LYS A CA 1
ATOM 671 C C . LYS A 1 84 ? -4.180 -6.909 -4.602 1.00 92.56 84 LYS A C 1
ATOM 673 O O . LYS A 1 84 ? -4.752 -6.840 -5.695 1.00 92.56 84 LYS A O 1
ATOM 678 N N . ASN A 1 85 ? -2.861 -6.901 -4.456 1.00 93.62 85 ASN A N 1
ATOM 679 C CA . ASN A 1 85 ? -1.908 -6.852 -5.560 1.00 93.62 85 ASN A CA 1
ATOM 680 C C . ASN A 1 85 ? -1.998 -5.577 -6.398 1.00 93.62 85 ASN A C 1
ATOM 682 O O . ASN A 1 85 ? -1.522 -5.575 -7.529 1.00 93.62 85 ASN A O 1
ATOM 686 N N . ILE A 1 86 ? -2.615 -4.518 -5.871 1.00 94.00 86 ILE A N 1
ATOM 687 C CA . ILE A 1 86 ? -2.809 -3.262 -6.587 1.00 94.00 86 ILE A CA 1
ATOM 688 C C . ILE A 1 86 ? -1.601 -2.359 -6.364 1.00 94.00 86 ILE A C 1
ATOM 690 O O . ILE A 1 86 ? -1.199 -2.111 -5.228 1.00 94.00 86 ILE A O 1
ATOM 694 N N . VAL A 1 87 ? -1.062 -1.816 -7.449 1.00 94.56 87 VAL A N 1
ATOM 695 C CA . VAL A 1 87 ? 0.076 -0.903 -7.418 1.00 94.56 87 VAL A CA 1
ATOM 696 C C . VAL A 1 87 ? -0.090 0.205 -8.452 1.00 94.56 87 VAL A C 1
ATOM 698 O O . VAL A 1 87 ? -0.665 0.015 -9.522 1.00 94.56 87 VAL A O 1
ATOM 701 N N . ASP A 1 88 ? 0.430 1.377 -8.124 1.00 94.81 88 ASP A N 1
ATOM 702 C CA . ASP A 1 88 ? 0.619 2.501 -9.032 1.00 94.81 88 ASP A CA 1
ATOM 703 C C . ASP A 1 88 ? 1.897 3.241 -8.637 1.00 94.81 88 ASP A C 1
ATOM 705 O O . ASP A 1 88 ? 2.547 2.898 -7.643 1.00 94.81 88 ASP A O 1
ATOM 709 N N . ALA A 1 89 ? 2.256 4.248 -9.429 1.00 94.31 89 ALA A N 1
ATOM 710 C CA . ALA A 1 89 ? 3.471 5.018 -9.224 1.00 94.31 89 ALA A CA 1
ATOM 711 C C . ALA A 1 89 ? 3.520 5.693 -7.845 1.00 94.31 89 ALA A C 1
ATOM 713 O O . ALA A 1 89 ? 4.582 5.702 -7.240 1.00 94.31 89 ALA A O 1
ATOM 714 N N . TYR A 1 90 ? 2.390 6.179 -7.316 1.00 93.06 90 TYR A N 1
ATOM 715 C CA . TYR A 1 90 ? 2.344 6.850 -6.014 1.00 93.06 90 TYR A CA 1
ATOM 716 C C . TYR A 1 90 ? 2.592 5.866 -4.866 1.00 93.06 90 TYR A C 1
ATOM 718 O O . TYR A 1 90 ? 3.416 6.101 -3.985 1.00 93.06 90 TYR A O 1
ATOM 726 N N . ARG A 1 91 ? 1.904 4.721 -4.907 1.00 94.81 91 ARG A N 1
ATOM 727 C CA . ARG A 1 91 ? 2.037 3.639 -3.927 1.00 94.81 91 ARG A CA 1
ATOM 728 C C . ARG A 1 91 ? 3.475 3.136 -3.816 1.00 94.81 91 ARG A C 1
ATOM 730 O O . ARG A 1 91 ? 3.996 3.010 -2.710 1.00 94.81 91 ARG A O 1
ATOM 737 N N . ILE A 1 92 ? 4.100 2.834 -4.956 1.00 95.38 92 ILE A N 1
ATOM 738 C CA . ILE A 1 92 ? 5.453 2.275 -4.965 1.00 95.38 92 ILE A CA 1
ATOM 739 C C . ILE A 1 92 ? 6.512 3.351 -4.695 1.00 95.38 92 ILE A C 1
ATOM 741 O O . ILE A 1 92 ? 7.489 3.046 -4.018 1.00 95.38 92 ILE A O 1
ATOM 745 N N . SER A 1 93 ? 6.314 4.604 -5.131 1.00 94.06 93 SER A N 1
ATOM 746 C CA . SER A 1 93 ? 7.263 5.683 -4.837 1.00 94.06 93 SER A CA 1
ATOM 747 C C . SER A 1 93 ? 7.317 6.006 -3.347 1.00 94.06 93 SER A C 1
ATOM 749 O O . SER A 1 93 ? 8.411 6.140 -2.818 1.00 94.06 93 SER A O 1
ATOM 751 N N . GLU A 1 94 ? 6.175 6.061 -2.647 1.00 93.75 94 GLU A N 1
ATOM 752 C CA . GLU A 1 94 ? 6.149 6.246 -1.183 1.00 93.75 94 GLU A CA 1
ATOM 753 C C . GLU A 1 94 ? 6.883 5.103 -0.465 1.00 93.75 94 GLU A C 1
ATOM 755 O O . GLU A 1 94 ? 7.674 5.331 0.453 1.00 93.75 94 GLU A O 1
ATOM 760 N N . TYR A 1 95 ? 6.666 3.861 -0.912 1.00 95.19 95 TYR A N 1
ATOM 761 C CA . TYR A 1 95 ? 7.346 2.701 -0.343 1.00 95.19 95 TYR A CA 1
ATOM 762 C C . TYR A 1 95 ? 8.863 2.766 -0.558 1.00 95.19 95 TYR A C 1
ATOM 764 O O . TYR A 1 95 ? 9.621 2.627 0.400 1.00 95.19 95 TYR A O 1
ATOM 772 N N . VAL A 1 96 ? 9.316 3.032 -1.786 1.00 92.94 96 VAL A N 1
ATOM 773 C CA . VAL A 1 96 ? 10.745 3.150 -2.118 1.00 92.94 96 VAL A CA 1
ATOM 774 C C . VAL A 1 96 ? 11.385 4.317 -1.365 1.00 92.94 96 VAL A C 1
ATOM 776 O O . VAL A 1 96 ? 12.428 4.122 -0.743 1.00 92.94 96 VAL A O 1
ATOM 779 N N . ALA A 1 97 ? 10.741 5.487 -1.344 1.00 92.19 97 ALA A N 1
ATOM 780 C CA . ALA A 1 97 ? 11.231 6.659 -0.626 1.00 92.19 97 ALA A CA 1
ATOM 781 C C . ALA A 1 97 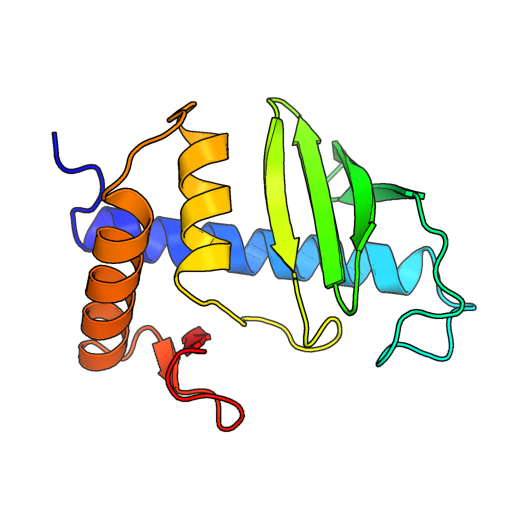? 11.434 6.363 0.862 1.00 92.19 97 ALA A C 1
ATOM 783 O O . ALA A 1 97 ? 12.510 6.599 1.406 1.00 92.19 97 ALA A O 1
ATOM 784 N N . SER A 1 98 ? 10.428 5.764 1.504 1.00 93.06 98 SER A N 1
ATOM 785 C CA . SER A 1 98 ? 10.498 5.417 2.925 1.00 93.06 98 SER A CA 1
ATOM 786 C C . SER A 1 98 ? 11.545 4.344 3.234 1.00 93.06 98 SER A C 1
ATOM 788 O O . SER A 1 98 ? 12.248 4.431 4.235 1.00 93.06 98 SER A O 1
ATOM 790 N N . LYS A 1 99 ? 11.691 3.344 2.359 1.00 91.19 99 LYS A N 1
ATOM 791 C CA . LYS A 1 99 ? 12.605 2.219 2.557 1.00 91.19 99 LYS A CA 1
ATOM 792 C C . LYS A 1 99 ? 14.077 2.605 2.415 1.00 91.19 99 LYS A C 1
ATOM 794 O O . LYS A 1 99 ? 14.925 1.992 3.061 1.00 91.19 99 LYS A O 1
ATOM 799 N N . TYR A 1 100 ? 14.377 3.568 1.549 1.00 89.38 100 TYR A N 1
ATOM 800 C CA . TYR A 1 100 ? 15.741 4.014 1.266 1.00 89.38 100 TYR A CA 1
ATOM 801 C C . TYR A 1 100 ? 16.056 5.402 1.832 1.00 89.38 100 TYR A C 1
ATOM 803 O O . TYR A 1 100 ? 17.098 5.956 1.489 1.00 89.38 100 TYR A O 1
ATOM 811 N N . GLU A 1 101 ? 15.183 5.945 2.687 1.00 85.75 101 GLU A N 1
ATOM 812 C CA . GLU A 1 101 ? 15.333 7.269 3.308 1.00 85.75 101 GLU A CA 1
ATOM 813 C C . GLU A 1 101 ? 15.568 8.384 2.266 1.00 85.75 101 GLU A C 1
ATOM 815 O O . GLU A 1 101 ? 16.369 9.298 2.460 1.00 85.75 101 GLU A O 1
ATOM 820 N N . MET A 1 102 ? 14.879 8.290 1.123 1.00 80.62 102 MET A N 1
ATOM 821 C CA . MET A 1 102 ? 14.979 9.252 0.022 1.00 80.62 102 MET A CA 1
ATOM 822 C C . MET A 1 102 ? 13.924 10.345 0.204 1.00 80.62 102 MET A C 1
ATOM 824 O O . MET A 1 102 ? 12.796 10.226 -0.277 1.00 80.62 102 MET A O 1
ATOM 828 N N . GLU A 1 103 ? 14.275 11.399 0.935 1.00 68.44 103 GLU A N 1
ATOM 829 C CA . GLU A 1 103 ? 13.420 12.582 1.076 1.00 68.44 103 GLU A CA 1
ATOM 830 C C . GLU A 1 103 ? 13.442 13.432 -0.208 1.00 68.44 103 GLU A C 1
ATOM 832 O O . GLU A 1 103 ? 14.508 13.737 -0.741 1.00 68.44 103 GLU A O 1
ATOM 837 N N . ASP A 1 104 ? 12.258 13.838 -0.683 1.00 63.50 104 ASP A N 1
ATOM 838 C CA . ASP A 1 104 ? 12.062 14.833 -1.750 1.00 63.50 104 ASP A CA 1
ATOM 839 C C . ASP A 1 104 ? 12.769 14.548 -3.093 1.00 63.50 104 ASP A C 1
ATOM 841 O O . ASP A 1 104 ? 13.159 15.478 -3.798 1.00 63.50 104 ASP A O 1
ATOM 845 N N . GLU A 1 105 ? 12.907 13.280 -3.496 1.00 73.19 105 GLU A N 1
ATOM 846 C CA . GLU A 1 105 ? 13.451 12.923 -4.815 1.00 73.19 105 GLU A CA 1
ATOM 847 C C . GLU A 1 105 ? 12.410 13.249 -5.917 1.00 73.19 105 GLU A C 1
ATOM 849 O O . GLU A 1 105 ? 11.429 12.512 -6.080 1.00 73.19 105 GLU A O 1
ATOM 854 N N . PRO A 1 106 ? 12.576 14.345 -6.689 1.00 68.44 106 PRO A N 1
ATOM 855 C CA . PRO A 1 106 ? 11.518 14.876 -7.556 1.00 68.44 106 PRO A CA 1
ATOM 856 C C . PRO A 1 106 ? 11.164 13.931 -8.709 1.00 68.44 106 PRO A C 1
ATOM 858 O O . PRO A 1 106 ? 10.051 13.980 -9.237 1.00 68.44 106 PRO A O 1
ATOM 861 N N . ASP A 1 107 ? 12.097 13.054 -9.073 1.00 86.38 107 ASP A N 1
ATOM 862 C CA . ASP A 1 107 ? 11.974 12.166 -10.221 1.00 86.38 107 ASP A CA 1
ATOM 863 C C . ASP A 1 107 ? 11.505 10.755 -9.839 1.00 86.38 107 ASP A C 1
ATOM 865 O O . ASP A 1 107 ? 11.063 10.014 -10.716 1.00 86.38 107 ASP A O 1
ATOM 869 N N . LEU A 1 108 ? 11.486 10.387 -8.548 1.00 88.88 108 LEU A N 1
ATOM 870 C CA . LEU A 1 108 ? 11.194 9.012 -8.119 1.00 88.88 108 LEU A CA 1
ATOM 871 C C . LEU A 1 108 ? 9.811 8.529 -8.573 1.00 88.88 108 LEU A C 1
ATOM 873 O O . LEU A 1 108 ? 9.659 7.384 -8.998 1.00 88.88 108 LEU A O 1
ATOM 877 N N . PHE A 1 109 ? 8.800 9.400 -8.515 1.00 91.69 109 PHE A N 1
ATOM 878 C CA . PHE A 1 109 ? 7.465 9.078 -9.021 1.00 91.69 109 PHE A CA 1
ATOM 879 C C . PHE A 1 109 ? 7.501 8.736 -10.517 1.00 91.69 109 PHE A C 1
ATOM 881 O O . PHE A 1 109 ? 6.927 7.730 -10.939 1.00 91.69 109 PHE A O 1
ATOM 888 N N . SER A 1 110 ? 8.182 9.562 -11.314 1.00 91.94 110 SER A N 1
ATOM 889 C CA . SER A 1 110 ? 8.288 9.385 -12.764 1.00 91.94 110 SER A CA 1
ATOM 890 C C . SER A 1 110 ? 9.065 8.115 -13.104 1.00 91.94 110 SER A C 1
ATOM 892 O O . SER A 1 110 ? 8.612 7.333 -13.938 1.00 91.94 110 SER A O 1
ATOM 894 N N . GLU A 1 111 ? 10.170 7.851 -12.403 1.00 92.06 111 GLU A N 1
ATOM 895 C CA . GLU A 1 111 ? 10.958 6.630 -12.582 1.00 92.06 111 GLU A CA 1
ATOM 896 C C . GLU A 1 111 ? 10.157 5.369 -12.213 1.00 92.06 111 GLU A C 1
ATOM 898 O O . GLU A 1 111 ? 10.200 4.362 -12.926 1.00 92.06 111 GLU A O 1
ATOM 903 N N . CYS A 1 112 ? 9.369 5.419 -11.133 1.00 93.69 112 CYS A N 1
ATOM 904 C CA . CYS A 1 112 ? 8.461 4.337 -10.756 1.00 93.69 112 CYS A CA 1
ATOM 905 C C . CYS A 1 112 ? 7.358 4.119 -11.802 1.00 93.69 112 CYS A C 1
ATOM 907 O O . CYS A 1 112 ? 7.019 2.975 -12.111 1.00 93.69 112 CYS A O 1
ATOM 909 N N . GLU A 1 113 ? 6.797 5.193 -12.366 1.00 94.00 113 GLU A N 1
ATOM 910 C CA . GLU A 1 113 ? 5.774 5.105 -13.414 1.00 94.00 113 GLU A CA 1
ATOM 911 C C . GLU A 1 113 ? 6.334 4.478 -14.700 1.00 94.00 113 GLU A C 1
ATOM 913 O O . GLU A 1 113 ? 5.680 3.637 -15.321 1.00 94.00 113 GLU A O 1
ATOM 918 N N . GLU A 1 114 ? 7.546 4.858 -15.106 1.00 93.50 114 GLU A N 1
ATOM 919 C CA . GLU A 1 114 ? 8.240 4.249 -16.245 1.00 93.50 114 GLU A CA 1
ATOM 920 C C . GLU A 1 114 ? 8.550 2.772 -15.988 1.00 93.50 114 GLU A C 1
ATOM 922 O O . GLU A 1 114 ? 8.232 1.921 -16.822 1.00 93.50 114 GLU A O 1
ATOM 927 N N . SER A 1 115 ? 9.043 2.451 -14.793 1.00 94.06 115 SER A N 1
ATOM 928 C CA . SER A 1 115 ? 9.347 1.075 -14.397 1.00 94.06 115 SER A CA 1
ATOM 929 C C . SER A 1 115 ? 8.096 0.184 -14.361 1.00 94.06 115 SER A C 1
ATOM 931 O O . SER A 1 115 ? 8.160 -0.980 -14.757 1.00 94.06 115 SER A O 1
ATOM 933 N N . LEU A 1 116 ? 6.932 0.716 -13.962 1.00 94.69 116 LEU A N 1
ATOM 934 C CA . LEU A 1 116 ? 5.644 0.008 -14.038 1.00 94.69 116 LEU A CA 1
ATOM 935 C C . LEU A 1 116 ? 5.204 -0.255 -15.484 1.00 94.69 116 LEU A C 1
ATOM 937 O O . LEU A 1 116 ? 4.716 -1.345 -15.784 1.00 94.69 116 LEU A O 1
ATOM 941 N N . LYS A 1 117 ? 5.404 0.703 -16.398 1.00 94.25 117 LYS A N 1
ATOM 942 C CA . LYS A 1 117 ? 5.114 0.511 -17.832 1.00 94.25 117 LYS A CA 1
ATOM 943 C C . LYS A 1 117 ? 6.015 -0.560 -18.447 1.00 94.25 117 LYS A C 1
ATOM 945 O O . LYS A 1 117 ? 5.557 -1.334 -19.286 1.00 94.25 117 LYS A O 1
ATOM 950 N N . ASP A 1 118 ? 7.278 -0.629 -18.039 1.00 93.94 118 ASP A N 1
ATOM 951 C CA . ASP A 1 118 ? 8.186 -1.686 -18.488 1.00 93.94 118 ASP A CA 1
ATOM 952 C C . ASP A 1 118 ? 7.817 -3.047 -17.890 1.00 93.94 118 ASP A C 1
ATOM 954 O O . ASP A 1 118 ? 7.756 -4.037 -18.621 1.00 93.94 118 ASP A O 1
ATOM 958 N N . ALA A 1 119 ? 7.448 -3.094 -16.607 1.00 93.75 119 ALA A N 1
ATOM 959 C CA . ALA A 1 119 ? 6.913 -4.293 -15.966 1.00 93.75 119 ALA A CA 1
ATOM 960 C C . ALA A 1 119 ? 5.629 -4.800 -16.657 1.00 93.75 119 ALA A C 1
ATOM 962 O O . ALA A 1 119 ? 5.455 -6.010 -16.814 1.00 93.75 119 ALA A O 1
ATOM 963 N N . GLU A 1 120 ? 4.760 -3.900 -17.133 1.00 94.62 120 GLU A N 1
ATOM 964 C CA . GLU A 1 120 ? 3.582 -4.245 -17.943 1.00 94.62 120 GLU A CA 1
ATOM 965 C C . GLU A 1 120 ? 3.985 -4.888 -19.276 1.00 94.62 120 GLU A C 1
ATOM 967 O O . GLU A 1 120 ? 3.470 -5.945 -19.639 1.00 94.62 120 GLU A O 1
ATOM 972 N N . ARG A 1 121 ? 4.951 -4.299 -19.996 1.00 93.69 121 ARG A N 1
ATOM 973 C CA . ARG A 1 121 ? 5.469 -4.855 -21.264 1.00 93.69 121 ARG A CA 1
ATOM 974 C C . ARG A 1 121 ? 6.101 -6.235 -21.081 1.00 93.69 121 ARG A C 1
ATOM 976 O O . ARG A 1 121 ? 6.045 -7.053 -21.996 1.00 93.69 121 ARG A O 1
ATOM 983 N N . MET A 1 122 ? 6.696 -6.482 -19.917 1.00 92.38 122 MET A N 1
ATOM 984 C CA . MET A 1 122 ? 7.295 -7.763 -19.540 1.00 92.38 122 MET A CA 1
ATOM 985 C C . MET A 1 122 ? 6.277 -8.777 -18.993 1.00 92.38 122 MET A C 1
ATOM 987 O O . MET A 1 122 ? 6.636 -9.934 -18.785 1.00 92.38 122 MET A O 1
ATOM 991 N N . GLY A 1 123 ? 5.024 -8.372 -18.764 1.00 93.50 123 GLY A N 1
ATOM 992 C CA . GLY A 1 123 ? 3.974 -9.231 -18.212 1.00 93.50 123 GLY A CA 1
ATOM 993 C C . GLY A 1 123 ? 4.089 -9.500 -16.708 1.00 93.50 123 GLY A C 1
ATOM 994 O O . GLY A 1 123 ? 3.440 -10.416 -16.215 1.00 93.50 123 GLY A O 1
ATOM 995 N N . VAL A 1 124 ? 4.897 -8.724 -15.978 1.00 94.19 124 VAL A N 1
ATOM 996 C CA . VAL A 1 124 ? 5.016 -8.802 -14.507 1.00 94.19 124 VAL A CA 1
ATOM 997 C C . VAL A 1 124 ? 3.781 -8.205 -13.833 1.00 94.19 124 VAL A C 1
ATOM 999 O O . VAL A 1 124 ? 3.329 -8.674 -12.792 1.00 94.19 124 VAL A O 1
ATOM 1002 N N . VAL A 1 125 ? 3.219 -7.164 -14.443 1.00 94.94 125 VAL A N 1
ATOM 1003 C CA . VAL A 1 125 ? 1.970 -6.542 -14.010 1.00 94.94 125 VAL A CA 1
ATOM 1004 C C . VAL A 1 125 ? 1.001 -6.435 -15.183 1.00 94.94 125 VAL A C 1
ATOM 1006 O O . VAL A 1 125 ? 1.402 -6.393 -16.345 1.00 94.94 125 VAL A O 1
ATOM 1009 N N . VAL A 1 126 ? -0.288 -6.347 -14.883 1.00 94.38 126 VAL A N 1
ATOM 1010 C CA . VAL A 1 126 ? -1.358 -6.118 -15.858 1.00 94.38 126 VAL A CA 1
ATOM 1011 C C . VAL A 1 126 ? -2.160 -4.889 -15.460 1.00 94.3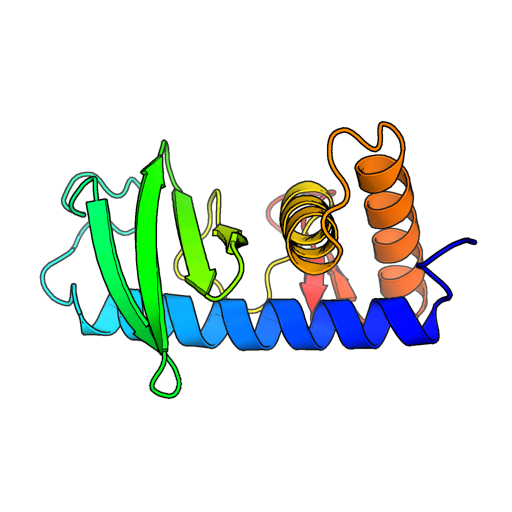8 126 VAL A C 1
ATOM 1013 O O . VAL A 1 126 ? -2.349 -4.628 -14.274 1.00 94.38 126 VAL A O 1
ATOM 1016 N N . LYS A 1 127 ? -2.654 -4.113 -16.427 1.00 90.88 127 LYS A N 1
ATOM 1017 C CA . LYS A 1 127 ? -3.522 -2.972 -16.107 1.00 90.88 127 LYS A CA 1
ATOM 1018 C C . LYS A 1 127 ? -4.798 -3.425 -15.410 1.00 90.88 127 LYS A C 1
ATOM 1020 O O . LYS A 1 127 ? -5.459 -4.371 -15.839 1.00 90.88 127 LYS A O 1
ATOM 1025 N N . SER A 1 128 ? -5.155 -2.705 -14.356 1.00 84.38 128 SER A N 1
ATOM 1026 C CA . SER A 1 128 ? -6.427 -2.877 -13.674 1.00 84.38 128 SER A CA 1
ATOM 1027 C C . SER A 1 128 ? -7.527 -2.135 -14.435 1.00 84.38 128 SER A C 1
ATOM 1029 O O . SER A 1 128 ? -7.315 -1.039 -14.947 1.00 84.38 128 SER A O 1
ATOM 1031 N N . GLY A 1 129 ? -8.727 -2.713 -14.517 1.00 71.00 129 GLY A N 1
ATOM 1032 C CA . GLY A 1 129 ? -9.841 -2.149 -15.294 1.00 71.00 129 GLY A CA 1
ATOM 1033 C C . GLY A 1 129 ? -10.422 -0.834 -14.750 1.00 71.00 129 GLY A C 1
ATOM 1034 O O . GLY A 1 129 ? -11.320 -0.278 -15.377 1.00 71.00 129 GLY A O 1
ATOM 1035 N N . PHE A 1 130 ? -9.942 -0.351 -13.599 1.00 66.31 130 PHE A N 1
ATOM 1036 C CA . PHE A 1 130 ? -10.464 0.835 -12.911 1.00 66.31 130 PHE A CA 1
ATOM 1037 C C . PHE A 1 130 ? -9.807 2.151 -13.355 1.00 66.31 130 PHE A C 1
ATOM 1039 O O . PHE A 1 130 ? -10.475 3.182 -13.360 1.00 66.31 130 PHE A O 1
ATOM 1046 N N . ASP A 1 131 ? -8.528 2.127 -13.744 1.00 74.19 131 ASP A N 1
ATOM 1047 C CA . ASP A 1 131 ? -7.743 3.308 -14.129 1.00 74.19 131 ASP A CA 1
ATOM 1048 C C . ASP A 1 131 ? -6.550 2.870 -14.997 1.00 74.19 131 ASP A C 1
ATOM 1050 O O . ASP A 1 131 ? -5.910 1.855 -14.727 1.00 74.19 131 ASP A O 1
ATOM 1054 N N . GLN A 1 132 ? -6.207 3.653 -16.024 1.00 76.81 132 GLN A N 1
ATOM 1055 C CA . GLN A 1 132 ? -5.035 3.388 -16.863 1.00 76.81 132 GLN A CA 1
ATOM 1056 C C . GLN A 1 132 ? -3.692 3.520 -16.131 1.00 76.81 132 GLN A C 1
ATOM 1058 O O . GLN A 1 132 ? -2.677 3.106 -16.696 1.00 76.81 132 GLN A O 1
ATOM 1063 N N . ARG A 1 133 ? -3.680 4.099 -14.925 1.00 87.69 133 ARG A N 1
ATOM 1064 C CA . ARG A 1 133 ? -2.498 4.255 -14.064 1.00 87.69 133 ARG A CA 1
ATOM 1065 C C . ARG A 1 133 ? -2.492 3.326 -12.853 1.00 87.69 133 ARG A C 1
ATOM 1067 O O . ARG A 1 133 ? -1.702 3.535 -11.940 1.00 87.69 133 ARG A O 1
ATOM 1074 N N . ILE A 1 134 ? -3.366 2.323 -12.832 1.00 92.06 134 ILE A N 1
ATOM 1075 C CA . ILE A 1 134 ? -3.369 1.291 -11.799 1.00 92.06 134 ILE A CA 1
ATOM 1076 C C . ILE A 1 134 ? -3.032 -0.046 -12.448 1.00 92.06 134 ILE A C 1
ATOM 1078 O O . ILE A 1 134 ? -3.653 -0.465 -13.427 1.00 92.06 134 ILE A O 1
ATOM 1082 N N . TRP A 1 135 ? -2.074 -0.745 -11.856 1.00 94.62 135 TRP A N 1
ATOM 1083 C CA . TRP A 1 135 ? -1.666 -2.081 -12.248 1.00 94.62 135 TRP A CA 1
ATOM 1084 C C . TRP A 1 135 ? -1.981 -3.085 -11.146 1.00 94.62 135 TRP A C 1
ATOM 1086 O O . TRP A 1 135 ? -2.141 -2.745 -9.972 1.00 94.62 135 TRP A O 1
ATOM 1096 N N . ARG A 1 136 ? -2.071 -4.348 -11.546 1.00 94.19 136 ARG A N 1
ATOM 1097 C CA . ARG A 1 136 ? -2.129 -5.498 -10.661 1.00 94.19 136 ARG A CA 1
ATOM 1098 C C . ARG A 1 136 ? -0.937 -6.400 -10.943 1.00 94.19 136 ARG A C 1
ATOM 1100 O O . ARG A 1 136 ? -0.648 -6.660 -12.107 1.00 94.19 136 ARG A O 1
ATOM 1107 N N . LEU A 1 137 ? -0.264 -6.874 -9.901 1.00 94.50 137 LEU A N 1
ATOM 1108 C CA . LEU A 1 137 ? 0.767 -7.904 -10.047 1.00 94.50 137 LEU A CA 1
ATOM 1109 C C . LEU A 1 137 ? 0.144 -9.178 -10.646 1.00 94.50 137 LEU A C 1
ATOM 1111 O O . LEU A 1 137 ? -0.921 -9.597 -10.179 1.00 94.50 137 LEU A O 1
ATOM 1115 N N . ALA A 1 138 ? 0.760 -9.700 -11.714 1.00 89.25 138 ALA A N 1
ATOM 1116 C CA . ALA A 1 138 ? 0.232 -10.792 -12.537 1.00 89.25 138 ALA A CA 1
ATOM 1117 C C . ALA A 1 138 ? 0.233 -12.156 -11.828 1.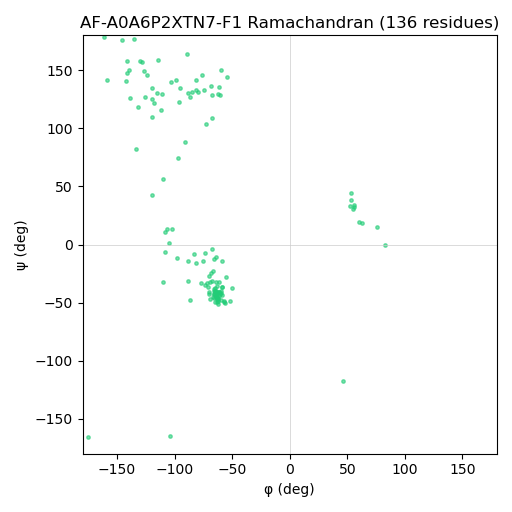00 89.25 138 ALA A C 1
ATOM 1119 O O . ALA A 1 138 ? 1.088 -12.379 -10.939 1.00 89.25 138 ALA A O 1
#

Radius of gyration: 14.82 Å; Cα contacts (8 Å, |Δi|>4): 209; chains: 1; bounding box: 42×26×36 Å

Nearest PDB structures (foldseek):
  3jtg-assembly1_A  TM=6.104E-01  e=5.920E-01  Mus musculus
  8s0f-assembly1_C  TM=6.447E-01  e=7.525E-01  Homo sapiens
  8fek-assembly1_A  TM=6.905E-01  e=7.352E+00  Streptomyces sp. KCB13F003
  7cbb-assembly2_B  TM=2.551E-01  e=3.800E+00  Staphylococcus aureus

Mean predicted aligned error: 4.6 Å

Solvent-accessible surface area (backbone atoms only — not comparable to full-atom values): 7640 Å² total; per-residue (Å²): 127,83,82,68,47,70,74,52,42,55,53,51,51,53,51,52,35,52,52,49,41,49,49,42,51,37,46,49,65,78,41,69,84,53,78,44,73,74,58,42,78,69,51,68,58,60,55,70,38,68,49,97,90,41,67,26,40,34,38,50,49,86,45,20,39,41,34,37,38,74,83,61,30,34,49,58,33,71,49,65,62,86,58,68,40,66,45,33,30,69,39,51,28,48,27,52,26,30,68,68,71,48,76,87,60,87,54,48,44,57,54,38,42,52,51,51,54,51,33,36,77,70,59,54,25,40,79,37,96,87,40,99,71,31,31,26,64,101

Organism: Burkholderia lata (strain ATCC 17760 / DSM 23089 / LMG 22485 / NCIMB 9086 / R18194 / 383) (NCBI:txid482957)

pLDDT: mean 90.41, std 10.68, range [44.41, 98.19]

Foldseek 3Di:
DPCCDLVSLLVLLVVLLVVLVQQLVQQCVVPVVDDCLQFCPVPDQWDWGAGPNWIWIWGDDGNWIWIATPQRQIATDVHPSVDGQKDFLVRSLSRVCSVVVPPPPPCSSVVSRVSVVVCCVVVQWDDDPPDNRMIGGD

InterPro domains:
  IPR054191 Domain of unknown function DUF6896 [PF21837] (10-135)

Secondary structure (DSSP, 8-state):
--S--HHHHHHHHHHHHHHHHHHHHHHHHHTTT---TTT-SSS-SEEEEEETTEEEEEEEETTEEEEE-GGG-EEEE-S-TT--SEE-HHHHHHHHHHHTT-TT-TTHHHHHHHHHHHHHHTTSEEE-TT-TT-EEE-

Sequence (138 aa):
MPLLIHESFSNLLHEYVALQSILQDELIKSHAAVKDWVYLTDLPRHGCVTASGVTWNYSRHGLGVRFEGENSIIVEIHNHILEKNIVDAYRISEYVASKYEMEDEPDLFSECEESLKDAERMGVVVKSGFDQRIWRLA